Protein AF-A0A3B0RHP8-F1 (afdb_monomer)

InterPro domains:
  IPR029058 Alpha/Beta hydrolase fold [G3DSA:3.40.50.1820] (1-111)
  IPR029058 Alpha/Beta hydrolase fold [SSF53474] (5-110)

Organism: NCBI:txid652676

Sequence (112 aa):
GRKPVFRNWAPGVLDDYLEDGLADDDGGVGLTCAPAWEAATFQAHDNDFWGALRAAPAPVCVLAADHKSSTVWRHAHRRFKRIGVSVTLQAGVSHLIAMERPDLAAQFVAGE

Radius of gyration: 16.78 Å; Cα contacts (8 Å, |Δi|>4): 104; chains: 1; bounding box: 38×27×44 Å

Secondary structure (DSSP, 8-state):
---GGGSSPPTTHHHHHHHHHEEEETTEEEESS-HHHHHHHHTGGGG-HHHHHHT-SS--EEEEESSTT-SS-HHHHHHHHHTT-EEEEETT--S-HHHH-HHHHHHHHHT-

Foldseek 3Di:
DDDPVLVQFDPPLVVVCPVQQWDDDDVRIDGPDDPVNVVCVVCPPVPCPVVCQVVDPDAAEEEWEPDPQTPCDPVNVVVCVVVVYHYHYDYPDHNVCCRNPVVVVVCVVVVD

Mean predicted aligned error: 4.15 Å

Nearest PDB structures (foldseek):
  3zn8-assembly1_A  TM=4.582E-01  e=1.574E+00  Escherichia coli
  5kca-assembly1_A  TM=4.499E-01  e=3.538E+00  Homo sapiens
  7mqa-assembly1_SM  TM=3.666E-01  e=3.091E+00  Homo sapiens
  5kc9-assembly1_B  TM=4.236E-01  e=5.303E+00  Mus musculus

pLDDT: mean 92.97, std 5.06, range [58.06, 97.62]

Structure (mmCIF, N/CA/C/O backbone):
data_AF-A0A3B0RHP8-F1
#
_entry.id   AF-A0A3B0RHP8-F1
#
loop_
_atom_site.group_PDB
_atom_site.id
_atom_site.type_symbol
_atom_site.label_atom_id
_atom_site.label_alt_id
_atom_site.label_comp_id
_atom_site.label_asym_id
_atom_site.label_entity_id
_atom_site.label_seq_id
_atom_site.pdbx_PDB_ins_code
_atom_site.Cartn_x
_atom_site.Cartn_y
_atom_site.Cartn_z
_atom_site.occupancy
_atom_site.B_iso_or_equiv
_atom_site.auth_seq_id
_atom_site.auth_comp_id
_atom_site.auth_asym_id
_atom_site.auth_atom_id
_atom_site.pdbx_PDB_model_num
ATOM 1 N N . GLY A 1 1 ? 17.627 12.325 -14.805 1.00 58.06 1 GLY A N 1
ATOM 2 C CA . GLY A 1 1 ? 17.659 12.652 -13.363 1.00 58.06 1 GLY A CA 1
ATOM 3 C C . GLY A 1 1 ? 16.624 11.813 -12.639 1.00 58.06 1 GLY A C 1
ATOM 4 O O . GLY A 1 1 ? 15.566 11.581 -13.210 1.00 58.06 1 GLY A O 1
ATOM 5 N N . ARG A 1 2 ? 16.938 11.310 -11.439 1.00 70.69 2 ARG A N 1
ATOM 6 C CA . ARG A 1 2 ? 16.096 10.378 -10.660 1.00 70.69 2 ARG A CA 1
ATOM 7 C C . ARG A 1 2 ? 14.693 10.959 -10.412 1.00 70.69 2 ARG A C 1
ATOM 9 O O . ARG A 1 2 ? 14.577 12.097 -9.958 1.00 70.69 2 ARG A O 1
ATOM 16 N N . LYS A 1 3 ? 13.632 10.202 -10.733 1.00 84.69 3 LYS A N 1
ATOM 17 C CA . LYS A 1 3 ? 12.241 10.656 -10.542 1.00 84.69 3 LYS A CA 1
ATOM 18 C C . LYS A 1 3 ? 11.953 10.858 -9.043 1.00 84.69 3 LYS A C 1
ATOM 20 O O . LYS A 1 3 ? 12.310 9.979 -8.258 1.00 84.69 3 LYS A O 1
ATOM 25 N N . PRO A 1 4 ? 11.278 11.953 -8.631 1.00 88.38 4 PRO A N 1
ATOM 26 C CA . PRO A 1 4 ? 11.036 12.250 -7.215 1.00 88.38 4 PRO A CA 1
ATOM 27 C C . PRO A 1 4 ? 10.301 11.152 -6.438 1.00 88.38 4 PRO A C 1
ATOM 29 O O . PRO A 1 4 ? 10.534 11.009 -5.243 1.00 88.38 4 PRO A O 1
ATOM 32 N N . VAL A 1 5 ? 9.451 10.366 -7.109 1.00 88.12 5 VAL A N 1
ATOM 33 C CA . VAL A 1 5 ? 8.675 9.277 -6.491 1.00 88.12 5 VAL A CA 1
ATOM 34 C C . VAL A 1 5 ? 9.561 8.193 -5.861 1.00 88.12 5 VAL A C 1
ATOM 36 O O . VAL A 1 5 ? 9.239 7.701 -4.789 1.00 88.12 5 VAL A O 1
ATOM 39 N N . PHE A 1 6 ? 10.728 7.907 -6.448 1.00 92.62 6 PHE A N 1
ATOM 40 C CA . PHE A 1 6 ? 11.677 6.898 -5.954 1.00 92.62 6 PHE A CA 1
ATOM 41 C C . PHE A 1 6 ? 12.710 7.477 -4.976 1.00 92.62 6 PHE A C 1
ATOM 43 O O . PHE A 1 6 ? 13.730 6.856 -4.673 1.00 92.62 6 PHE A O 1
ATOM 50 N N . ARG A 1 7 ? 12.549 8.732 -4.538 1.00 91.81 7 ARG A N 1
ATOM 51 C CA . ARG A 1 7 ? 13.547 9.387 -3.681 1.00 91.81 7 ARG A CA 1
ATOM 52 C C . ARG A 1 7 ? 13.645 8.725 -2.305 1.00 91.81 7 ARG A C 1
ATOM 54 O O . ARG A 1 7 ? 14.751 8.618 -1.788 1.00 91.81 7 ARG A O 1
ATOM 61 N N . ASN A 1 8 ? 12.510 8.298 -1.759 1.00 94.00 8 ASN A N 1
ATOM 62 C CA . ASN A 1 8 ? 12.394 7.827 -0.378 1.00 94.00 8 ASN A CA 1
ATOM 63 C C . ASN A 1 8 ? 12.189 6.311 -0.261 1.00 94.00 8 ASN A C 1
ATOM 65 O O . ASN A 1 8 ? 12.005 5.824 0.847 1.00 94.00 8 ASN A O 1
ATOM 69 N N . TRP A 1 9 ? 12.184 5.579 -1.379 1.00 96.44 9 TRP A N 1
ATOM 70 C CA . TRP A 1 9 ? 12.053 4.123 -1.348 1.00 96.44 9 TRP A CA 1
ATOM 71 C C . TRP A 1 9 ? 13.235 3.509 -0.600 1.00 96.44 9 TRP A C 1
ATOM 73 O O . TRP A 1 9 ? 14.367 3.995 -0.728 1.00 96.44 9 TRP A O 1
ATOM 83 N N . ALA A 1 10 ? 12.960 2.476 0.192 1.00 97.62 10 ALA A N 1
ATOM 84 C CA . ALA A 1 10 ? 13.988 1.776 0.941 1.00 97.62 10 ALA A CA 1
ATOM 85 C C . ALA A 1 10 ? 15.005 1.123 -0.020 1.00 97.62 10 ALA A C 1
ATOM 87 O O . ALA A 1 10 ? 14.668 0.829 -1.173 1.00 97.62 10 ALA A O 1
ATOM 88 N N . PRO A 1 11 ? 16.261 0.917 0.418 1.00 96.69 11 PRO A N 1
ATOM 89 C CA . PRO A 1 11 ? 17.252 0.198 -0.379 1.00 96.69 11 PRO A CA 1
ATOM 90 C C . PRO A 1 11 ? 16.713 -1.166 -0.841 1.00 96.69 11 PRO A C 1
ATOM 92 O O . PRO A 1 11 ? 16.069 -1.851 -0.054 1.00 96.69 11 PRO A O 1
ATOM 95 N N . GLY A 1 12 ? 16.965 -1.542 -2.098 1.00 96.00 12 GLY A N 1
ATOM 96 C CA . GLY A 1 12 ? 16.501 -2.805 -2.693 1.00 96.00 12 GLY A CA 1
ATOM 97 C C . GLY A 1 12 ? 15.083 -2.766 -3.273 1.00 96.00 12 GL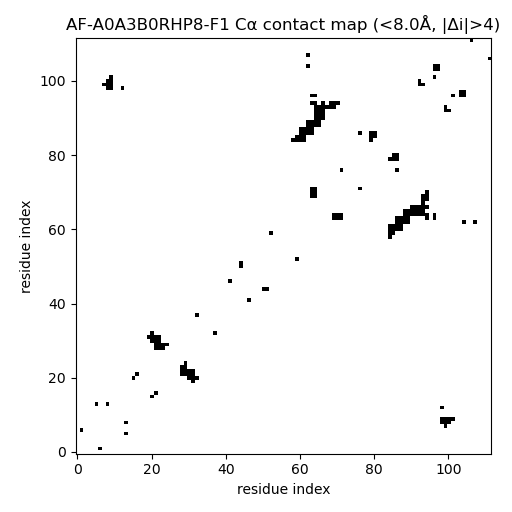Y A C 1
ATOM 98 O O . GLY A 1 12 ? 14.855 -3.344 -4.321 1.00 96.00 12 GLY A O 1
ATOM 99 N N . VAL A 1 13 ? 14.159 -1.975 -2.714 1.00 97.19 13 VAL A N 1
ATOM 100 C CA . VAL A 1 13 ? 12.738 -1.994 -3.133 1.00 97.19 13 VAL A CA 1
ATOM 101 C C . VAL A 1 13 ? 12.524 -1.661 -4.612 1.00 97.19 13 VAL A C 1
ATOM 103 O O . VAL A 1 13 ? 11.609 -2.182 -5.240 1.00 97.19 13 VAL A O 1
ATOM 106 N N . LEU A 1 14 ? 13.330 -0.760 -5.186 1.00 95.75 14 LEU A N 1
ATOM 107 C CA . LEU A 1 14 ? 13.225 -0.473 -6.620 1.00 95.75 14 LEU A CA 1
ATOM 108 C C . LEU A 1 14 ? 13.711 -1.652 -7.469 1.00 95.75 14 LEU A C 1
ATOM 110 O O . LEU A 1 14 ? 13.143 -1.878 -8.530 1.00 95.75 14 LEU A O 1
ATOM 114 N N . ASP A 1 15 ? 14.739 -2.365 -7.014 1.00 96.31 15 ASP A N 1
ATOM 115 C CA . ASP A 1 15 ? 15.254 -3.539 -7.712 1.00 96.31 15 ASP A CA 1
ATOM 116 C C . ASP A 1 15 ? 14.207 -4.660 -7.652 1.00 96.31 15 ASP A C 1
ATOM 118 O O . ASP A 1 15 ? 13.803 -5.139 -8.706 1.00 96.31 15 ASP A O 1
ATOM 122 N N . ASP A 1 16 ? 13.641 -4.933 -6.469 1.00 96.06 16 ASP A N 1
ATOM 123 C CA . ASP A 1 16 ? 12.539 -5.891 -6.278 1.00 96.06 16 ASP A CA 1
ATOM 124 C C . ASP A 1 16 ? 11.323 -5.533 -7.156 1.00 96.06 16 ASP A C 1
ATOM 126 O O . ASP A 1 16 ? 10.761 -6.369 -7.856 1.00 96.0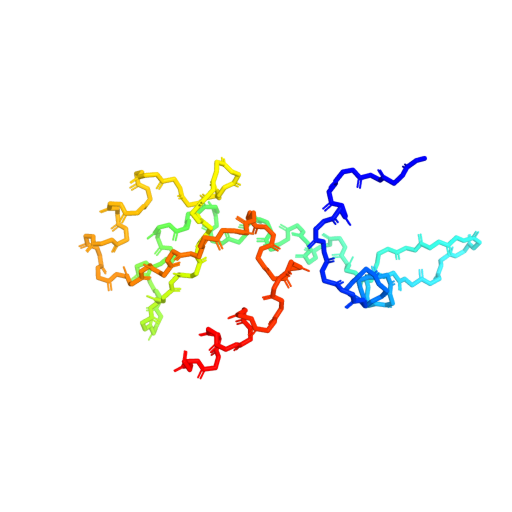6 16 ASP A O 1
ATOM 130 N N . TYR A 1 17 ? 10.933 -4.251 -7.191 1.00 94.06 17 TYR A N 1
ATOM 131 C CA . TYR A 1 17 ? 9.817 -3.786 -8.022 1.00 94.06 17 TYR A CA 1
ATOM 132 C C . TYR A 1 17 ? 10.056 -4.028 -9.518 1.00 94.06 17 TYR A C 1
ATOM 134 O O . TYR A 1 17 ? 9.108 -4.291 -10.257 1.00 94.06 17 TYR A O 1
ATOM 142 N N . LEU A 1 18 ? 11.297 -3.883 -9.988 1.00 94.81 18 LEU A N 1
ATOM 143 C CA . LEU A 1 18 ? 11.646 -4.126 -11.386 1.00 94.81 18 LEU A CA 1
ATOM 144 C C . LEU A 1 18 ? 11.746 -5.624 -11.685 1.00 94.81 18 LEU A C 1
ATOM 146 O O . LEU A 1 18 ? 11.280 -6.033 -12.742 1.00 94.81 18 LEU A O 1
ATOM 150 N N . GLU A 1 19 ? 12.317 -6.411 -10.772 1.00 96.00 19 GLU A N 1
ATOM 151 C CA . GLU A 1 19 ? 12.456 -7.866 -10.896 1.00 96.00 19 GLU A CA 1
ATOM 152 C C . GLU A 1 19 ? 11.092 -8.565 -10.924 1.00 96.00 19 GLU A C 1
ATOM 154 O O . GLU A 1 19 ? 10.840 -9.384 -11.804 1.00 96.00 19 GLU A O 1
ATOM 159 N N . ASP A 1 20 ? 10.182 -8.190 -10.024 1.00 94.50 20 ASP A N 1
ATOM 160 C CA . ASP A 1 20 ? 8.870 -8.834 -9.909 1.00 94.50 20 ASP A CA 1
ATOM 161 C C . ASP A 1 20 ? 7.794 -8.177 -10.788 1.00 94.50 20 ASP A C 1
ATOM 163 O O . ASP A 1 20 ? 6.792 -8.803 -11.154 1.00 94.50 20 ASP A O 1
ATOM 167 N N . GLY A 1 21 ? 7.956 -6.892 -11.113 1.00 94.38 21 GLY A N 1
ATOM 168 C CA . GLY A 1 21 ? 6.966 -6.103 -11.849 1.00 94.38 21 GLY A CA 1
ATOM 169 C C . GLY A 1 21 ? 7.120 -6.144 -13.368 1.00 94.38 21 GLY A C 1
ATOM 170 O O . GLY A 1 21 ? 6.187 -5.744 -14.075 1.00 94.38 21 GLY A O 1
ATOM 171 N N . LEU A 1 22 ? 8.267 -6.602 -13.879 1.00 96.25 22 LEU A N 1
ATOM 172 C CA . LEU A 1 22 ? 8.582 -6.622 -15.306 1.00 96.25 22 LEU A CA 1
ATOM 173 C C . LEU A 1 22 ? 9.038 -8.005 -15.777 1.00 96.25 22 LEU A C 1
ATOM 175 O O . LEU A 1 22 ? 9.667 -8.757 -15.046 1.00 96.25 22 LEU A O 1
ATOM 179 N N . ALA A 1 23 ? 8.729 -8.323 -17.027 1.00 95.69 23 ALA A N 1
ATOM 180 C CA . ALA A 1 23 ? 9.259 -9.481 -17.735 1.00 95.69 23 ALA A CA 1
ATOM 181 C C . ALA A 1 23 ? 9.744 -9.054 -19.121 1.00 95.69 23 ALA A C 1
ATOM 183 O O . ALA A 1 23 ? 9.269 -8.054 -19.661 1.00 95.69 23 ALA A O 1
ATOM 184 N N . ASP A 1 24 ? 10.670 -9.811 -19.703 1.00 95.88 24 ASP A N 1
ATOM 185 C CA . ASP A 1 24 ? 11.105 -9.578 -21.080 1.00 95.88 24 ASP A CA 1
ATOM 186 C C . ASP A 1 24 ? 9.931 -9.770 -22.057 1.00 95.88 24 ASP A C 1
ATOM 188 O O . ASP A 1 24 ? 9.171 -10.735 -21.951 1.00 95.88 24 ASP A O 1
ATOM 192 N N . ASP A 1 25 ? 9.795 -8.856 -23.020 1.00 93.62 25 ASP A N 1
ATOM 193 C CA . ASP A 1 25 ? 8.749 -8.886 -24.051 1.00 93.6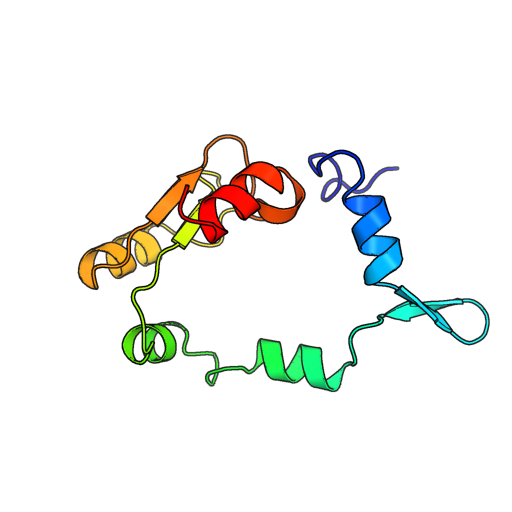2 25 ASP A CA 1
ATOM 194 C C . ASP A 1 25 ? 9.301 -8.359 -25.380 1.00 93.62 25 ASP A C 1
ATOM 196 O O . ASP A 1 25 ? 9.777 -7.229 -25.420 1.00 93.62 25 ASP A O 1
ATOM 200 N N . ASP A 1 26 ? 9.285 -9.183 -26.435 1.00 88.38 26 ASP A N 1
ATOM 201 C CA . ASP A 1 26 ? 9.740 -8.915 -27.816 1.00 88.38 26 ASP A CA 1
ATOM 202 C C . ASP A 1 26 ? 10.624 -7.657 -28.013 1.00 88.38 26 ASP A C 1
ATOM 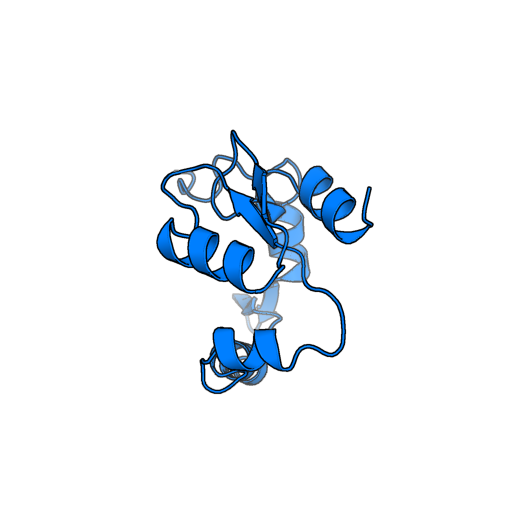204 O O . ASP A 1 26 ? 10.248 -6.656 -28.628 1.00 88.38 26 ASP A O 1
ATOM 208 N N . GLY A 1 27 ? 11.862 -7.717 -27.508 1.00 89.50 27 GLY A N 1
ATOM 209 C CA . GLY A 1 27 ? 12.865 -6.652 -27.673 1.00 89.50 27 GLY A CA 1
ATOM 210 C C . GLY A 1 27 ? 12.779 -5.497 -26.665 1.00 89.50 27 GLY A C 1
ATOM 211 O O . GLY A 1 27 ? 13.457 -4.482 -26.839 1.00 89.50 27 GLY A O 1
ATOM 212 N N . GLY A 1 28 ? 11.986 -5.649 -25.609 1.00 93.25 28 GLY A N 1
ATOM 213 C CA . GLY A 1 28 ? 11.802 -4.714 -24.507 1.00 93.25 28 GLY A CA 1
ATOM 214 C C . GLY A 1 28 ? 11.345 -5.422 -23.229 1.00 93.25 28 GLY A C 1
ATOM 215 O O . GLY A 1 28 ? 11.739 -6.553 -22.957 1.00 93.25 28 GLY A O 1
ATOM 216 N N . VAL A 1 29 ? 10.536 -4.725 -22.431 1.00 95.12 29 VAL A N 1
ATOM 217 C CA . VAL A 1 29 ? 9.971 -5.241 -21.178 1.00 95.12 29 VAL A CA 1
ATOM 218 C C . VAL A 1 29 ? 8.470 -4.971 -21.125 1.00 95.12 29 VAL A C 1
ATOM 220 O O . VAL A 1 29 ? 8.014 -3.895 -21.521 1.00 95.12 29 VAL A O 1
ATOM 223 N N . GLY A 1 30 ? 7.715 -5.932 -20.606 1.00 94.50 30 GLY A N 1
ATOM 224 C CA . GLY A 1 30 ? 6.288 -5.844 -20.314 1.00 94.50 30 GLY A CA 1
ATOM 225 C C . GLY A 1 30 ? 6.017 -5.904 -18.811 1.00 94.50 30 GLY A C 1
ATOM 226 O O . GLY A 1 30 ? 6.878 -6.302 -18.031 1.00 94.50 30 GLY A O 1
ATOM 227 N N . LEU A 1 31 ? 4.815 -5.503 -18.392 1.00 94.56 31 LEU A N 1
ATOM 228 C CA . LEU A 1 31 ? 4.366 -5.700 -17.010 1.00 94.56 31 LEU A CA 1
ATOM 229 C C . LEU A 1 31 ? 4.029 -7.177 -16.781 1.00 94.56 31 LEU A C 1
ATOM 231 O O . LEU A 1 31 ? 3.349 -7.791 -17.603 1.00 94.56 31 LEU A O 1
ATOM 235 N N . THR A 1 32 ? 4.433 -7.728 -15.639 1.00 94.94 32 THR A N 1
ATOM 236 C CA . THR A 1 32 ? 4.057 -9.097 -15.233 1.00 94.94 32 THR A CA 1
ATOM 237 C C . THR A 1 32 ? 2.577 -9.207 -14.865 1.00 94.94 32 THR A C 1
ATOM 239 O O . THR A 1 32 ? 1.968 -10.271 -14.986 1.00 94.94 32 THR A O 1
ATOM 242 N N . CYS A 1 33 ? 1.965 -8.100 -14.440 1.00 93.19 33 CYS A N 1
ATOM 243 C CA . CYS A 1 33 ? 0.540 -8.033 -14.148 1.00 93.19 33 CYS A CA 1
ATOM 244 C C . CYS A 1 33 ? -0.281 -8.066 -15.445 1.00 93.19 33 CYS A C 1
ATOM 246 O O . CYS A 1 33 ? -0.171 -7.171 -16.285 1.00 93.19 33 CYS A O 1
ATOM 248 N N . ALA A 1 34 ? -1.155 -9.067 -15.600 1.00 93.81 34 ALA A N 1
ATOM 249 C CA . ALA A 1 34 ? -2.045 -9.101 -16.754 1.00 93.81 34 ALA A CA 1
ATOM 250 C C . ALA A 1 34 ? -3.024 -7.907 -16.702 1.00 93.81 34 ALA A C 1
ATOM 252 O O . ALA A 1 34 ? -3.677 -7.710 -15.672 1.00 93.81 34 ALA A O 1
ATOM 253 N N . PRO A 1 35 ? -3.242 -7.171 -17.809 1.00 92.38 35 PRO A N 1
ATOM 254 C CA . PRO A 1 35 ? -4.103 -5.983 -17.809 1.00 92.38 35 PRO A CA 1
ATOM 255 C C . PRO A 1 35 ? -5.528 -6.229 -17.288 1.00 92.38 35 PRO A C 1
ATOM 257 O O . PRO A 1 35 ? -6.123 -5.371 -16.639 1.00 92.38 35 PRO A O 1
ATOM 260 N N . ALA A 1 36 ? -6.080 -7.423 -17.532 1.00 95.12 36 ALA A N 1
ATOM 261 C CA . ALA A 1 36 ? -7.399 -7.803 -17.026 1.00 95.12 36 ALA A CA 1
ATOM 262 C C . ALA A 1 36 ? -7.448 -7.882 -15.488 1.00 95.12 36 ALA A C 1
ATOM 264 O O . ALA A 1 36 ? -8.460 -7.515 -14.892 1.00 95.12 36 ALA A O 1
ATOM 265 N N . TRP A 1 37 ? -6.361 -8.319 -14.844 1.00 93.75 37 TRP A N 1
ATOM 266 C CA . TRP A 1 37 ? -6.260 -8.382 -13.385 1.00 93.75 37 TRP A CA 1
ATOM 267 C C . TRP A 1 37 ? -6.133 -6.994 -12.760 1.00 93.75 37 TRP A C 1
ATOM 269 O O . TRP A 1 37 ? -6.803 -6.712 -11.764 1.00 93.75 37 TRP A O 1
ATOM 279 N N . GLU A 1 38 ? -5.337 -6.108 -13.360 1.00 91.81 38 GLU A N 1
ATOM 280 C CA . GLU A 1 38 ? -5.225 -4.717 -12.908 1.00 91.81 38 GLU A CA 1
ATOM 281 C C . GLU A 1 38 ? -6.580 -4.000 -13.002 1.00 91.81 38 GLU A C 1
ATOM 283 O O . GLU A 1 38 ? -7.047 -3.408 -12.025 1.00 91.81 38 GLU A O 1
ATOM 288 N N . ALA A 1 39 ? -7.268 -4.133 -14.141 1.00 92.69 39 ALA A N 1
ATOM 289 C CA . ALA A 1 39 ? -8.592 -3.554 -14.343 1.00 92.69 39 ALA A CA 1
ATOM 290 C C . ALA A 1 39 ? -9.626 -4.111 -13.350 1.00 92.69 39 ALA A C 1
ATOM 292 O O . ALA A 1 39 ? -10.389 -3.341 -12.766 1.00 92.69 39 ALA A O 1
ATOM 293 N N . ALA A 1 40 ? -9.637 -5.428 -13.119 1.00 92.19 40 ALA A N 1
ATOM 294 C CA . ALA A 1 40 ? -10.537 -6.052 -12.151 1.00 92.19 40 ALA A CA 1
ATOM 295 C C . ALA A 1 40 ? -10.266 -5.575 -10.718 1.00 92.19 40 ALA A C 1
ATOM 297 O O . ALA A 1 40 ? -11.210 -5.304 -9.980 1.00 92.19 40 ALA A O 1
ATOM 298 N N . THR A 1 41 ? -8.995 -5.416 -10.339 1.00 89.06 41 THR A N 1
ATOM 299 C CA . THR A 1 41 ? -8.607 -4.881 -9.025 1.00 89.06 41 THR A CA 1
ATOM 300 C C . THR A 1 41 ? -9.084 -3.443 -8.858 1.00 89.06 41 THR A C 1
ATOM 302 O O . THR A 1 41 ? -9.633 -3.095 -7.815 1.00 89.06 41 THR A O 1
ATOM 305 N N . PHE A 1 42 ? -8.940 -2.614 -9.896 1.00 87.06 42 PHE A N 1
ATOM 306 C CA . PHE A 1 42 ? -9.392 -1.227 -9.850 1.00 87.06 42 PHE A CA 1
ATOM 307 C C . PHE A 1 42 ? -10.921 -1.109 -9.779 1.00 87.06 42 PHE A C 1
ATOM 309 O O . PHE A 1 42 ? -11.425 -0.247 -9.074 1.00 87.06 42 PHE A O 1
ATOM 316 N N . GLN A 1 43 ? -11.660 -1.987 -10.467 1.00 90.06 43 GLN A N 1
ATOM 317 C CA . GLN A 1 43 ? -13.131 -2.021 -10.441 1.00 90.06 43 GLN A CA 1
ATOM 318 C C . GLN A 1 43 ? -13.717 -2.814 -9.263 1.00 90.06 43 GLN A C 1
ATOM 320 O O . GLN A 1 43 ? -14.941 -2.918 -9.131 1.00 90.06 43 GLN A O 1
ATOM 325 N N . ALA A 1 44 ? -12.872 -3.410 -8.420 1.00 88.56 44 ALA A N 1
ATOM 326 C CA . ALA A 1 44 ? -13.322 -4.266 -7.336 1.00 88.56 44 ALA A CA 1
ATOM 327 C C . ALA A 1 44 ? -14.305 -3.529 -6.413 1.00 88.56 44 ALA A C 1
ATOM 329 O O . ALA A 1 44 ? -14.192 -2.329 -6.154 1.00 88.56 44 ALA A O 1
ATOM 330 N N . HIS A 1 45 ? -15.285 -4.280 -5.907 1.00 87.31 45 HIS A N 1
ATOM 331 C CA . HIS A 1 45 ? -16.345 -3.769 -5.034 1.00 87.31 45 HIS A CA 1
ATOM 332 C C . HIS A 1 45 ? -17.175 -2.614 -5.622 1.00 87.31 45 HIS A C 1
ATOM 334 O O . HIS A 1 45 ? -17.725 -1.828 -4.855 1.00 87.31 45 HIS A O 1
ATOM 340 N N . ASP A 1 46 ? -17.271 -2.499 -6.953 1.00 88.00 46 ASP A N 1
ATOM 341 C CA . ASP A 1 46 ? -17.988 -1.407 -7.636 1.00 88.00 46 ASP A CA 1
ATOM 342 C C . ASP A 1 46 ? -17.498 -0.018 -7.186 1.00 88.00 46 ASP A C 1
ATOM 344 O O . ASP A 1 46 ? -18.245 0.955 -7.102 1.00 88.00 46 ASP A O 1
ATOM 348 N N . ASN A 1 47 ? -16.215 0.060 -6.815 1.00 88.00 47 ASN A N 1
ATOM 349 C CA . ASN A 1 47 ? -15.596 1.236 -6.210 1.00 88.00 47 ASN A CA 1
ATOM 350 C C . ASN A 1 47 ? -16.246 1.684 -4.871 1.00 88.00 47 ASN A C 1
ATOM 352 O O . ASN A 1 47 ? -15.930 2.762 -4.359 1.00 88.00 47 ASN A O 1
ATOM 356 N N . ASP A 1 48 ?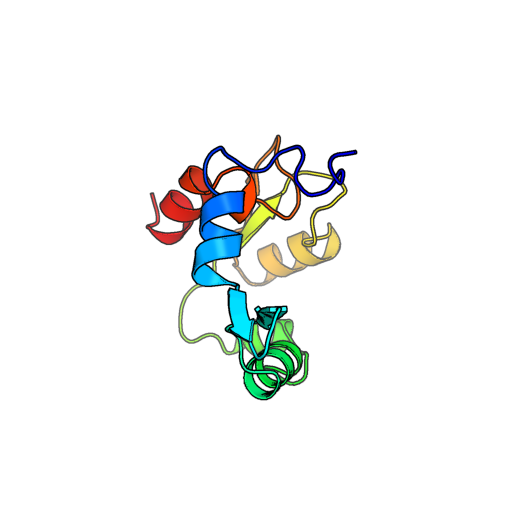 -17.105 0.864 -4.244 1.00 92.56 48 ASP A N 1
ATOM 357 C CA . ASP A 1 48 ? -17.689 1.105 -2.917 1.00 92.56 48 ASP A CA 1
ATOM 358 C C . ASP A 1 48 ? -16.839 0.489 -1.799 1.00 92.56 48 ASP A C 1
ATOM 360 O O . ASP A 1 48 ? -17.182 -0.509 -1.153 1.00 92.56 48 ASP A O 1
ATOM 364 N N . PHE A 1 49 ? -15.730 1.165 -1.504 1.00 90.38 49 PHE A N 1
ATOM 365 C CA . PHE A 1 49 ? -14.856 0.821 -0.384 1.00 90.38 49 PHE A CA 1
ATOM 366 C C . PHE A 1 49 ? -15.607 0.707 0.958 1.00 90.38 49 PHE A C 1
ATOM 368 O O . PHE A 1 49 ? -15.311 -0.162 1.777 1.00 90.38 49 PHE A O 1
ATOM 375 N N . TRP A 1 50 ? -16.589 1.576 1.221 1.00 92.56 50 TRP A N 1
ATOM 376 C CA . TRP A 1 50 ? -17.268 1.604 2.520 1.00 92.56 50 TRP A CA 1
ATOM 377 C C . TRP A 1 50 ? -18.346 0.528 2.662 1.00 92.56 50 TRP A C 1
ATOM 379 O O . TRP A 1 50 ? -18.657 0.119 3.785 1.00 92.56 50 TRP A O 1
ATOM 389 N N . GLY A 1 51 ? -18.968 0.111 1.562 1.00 92.88 51 GLY A N 1
ATOM 390 C CA . GLY A 1 51 ? -19.793 -1.091 1.494 1.00 92.88 51 GLY A CA 1
ATOM 391 C C . GLY A 1 51 ? -18.958 -2.335 1.754 1.00 92.88 51 GLY A C 1
ATOM 392 O O . GLY A 1 51 ? -19.277 -3.081 2.680 1.00 92.88 51 GLY A O 1
ATOM 393 N N . ALA A 1 52 ? -17.843 -2.485 1.033 1.00 92.38 52 ALA A N 1
ATOM 394 C CA . ALA A 1 52 ? -16.911 -3.600 1.200 1.00 92.38 52 ALA A CA 1
ATOM 395 C C . ALA A 1 52 ? -16.410 -3.724 2.645 1.00 92.38 52 ALA A C 1
ATOM 397 O O . ALA A 1 52 ? -16.484 -4.793 3.243 1.00 92.38 52 ALA A O 1
ATOM 398 N N . LEU A 1 53 ? -16.001 -2.607 3.248 1.00 92.88 53 LEU A N 1
ATOM 399 C CA . LEU A 1 53 ? -15.521 -2.568 4.627 1.00 92.88 53 LEU A CA 1
ATOM 400 C C . LEU A 1 53 ? -16.574 -3.016 5.651 1.00 92.88 53 LEU A C 1
ATOM 402 O O . LEU A 1 53 ? -16.237 -3.670 6.630 1.00 92.88 53 LEU A O 1
ATOM 406 N N . ARG A 1 54 ? -17.851 -2.674 5.439 1.00 91.00 54 ARG A N 1
ATOM 407 C CA . ARG A 1 54 ? -18.948 -3.123 6.317 1.00 91.00 54 ARG A CA 1
ATOM 408 C C . ARG A 1 54 ? -19.266 -4.607 6.153 1.00 91.00 54 ARG A C 1
ATOM 410 O O . ARG A 1 54 ? -19.773 -5.207 7.091 1.00 91.00 54 ARG A O 1
ATOM 417 N N . ALA A 1 55 ? -19.010 -5.161 4.972 1.00 92.31 55 ALA A N 1
ATOM 418 C CA . ALA A 1 55 ? -19.222 -6.569 4.657 1.00 92.31 55 ALA A CA 1
ATOM 419 C C . ALA A 1 55 ? -17.998 -7.449 4.968 1.00 92.31 55 ALA A C 1
ATOM 421 O O . ALA A 1 55 ? -18.057 -8.660 4.760 1.00 92.31 55 ALA A O 1
ATOM 422 N N . ALA A 1 56 ? -16.892 -6.859 5.438 1.00 92.88 56 ALA A N 1
ATOM 423 C CA . ALA A 1 56 ? -15.664 -7.586 5.716 1.00 92.88 56 ALA A CA 1
ATOM 424 C C . ALA A 1 56 ? -15.914 -8.699 6.758 1.00 92.88 56 ALA A C 1
ATOM 426 O O . ALA A 1 56 ? -16.490 -8.430 7.814 1.00 92.88 56 ALA A O 1
ATOM 427 N N . PRO A 1 57 ? -15.471 -9.943 6.498 1.00 94.81 57 PRO A N 1
ATOM 428 C CA . PRO A 1 57 ? -15.737 -11.082 7.381 1.00 94.81 57 PRO A CA 1
ATOM 429 C C . PRO A 1 57 ? -14.859 -11.093 8.643 1.00 94.81 57 PRO A C 1
ATOM 431 O O . PRO A 1 57 ? -15.028 -11.953 9.504 1.00 94.81 57 PRO A O 1
ATOM 434 N N . ALA A 1 58 ? -13.907 -10.166 8.745 1.00 92.38 58 ALA A N 1
ATOM 435 C CA . ALA A 1 58 ? -12.933 -10.072 9.820 1.00 92.38 58 ALA A CA 1
ATOM 436 C C . ALA A 1 58 ? -12.702 -8.603 10.214 1.00 92.38 58 ALA A C 1
ATOM 438 O O . ALA A 1 58 ? -12.976 -7.703 9.411 1.00 92.38 58 ALA A O 1
ATOM 439 N N . PRO A 1 59 ? -12.191 -8.343 11.433 1.00 91.38 59 PRO A N 1
ATOM 440 C CA . PRO A 1 59 ? -11.787 -7.004 11.837 1.00 91.38 59 PRO A CA 1
ATOM 441 C C . PRO A 1 59 ? -10.800 -6.392 10.843 1.00 91.38 59 PRO A C 1
ATOM 443 O O . PRO A 1 59 ? -9.862 -7.050 10.400 1.00 91.38 59 PRO A O 1
ATOM 446 N N . VAL A 1 60 ? -11.005 -5.116 10.527 1.00 94.19 60 VAL A N 1
ATOM 447 C CA . VAL A 1 60 ? -10.117 -4.357 9.645 1.00 94.19 60 VAL A CA 1
ATOM 448 C C . VAL A 1 60 ? -9.334 -3.341 10.465 1.00 94.19 60 VAL A C 1
ATOM 450 O O . VAL A 1 60 ? -9.904 -2.601 11.269 1.00 94.19 60 VAL A O 1
ATOM 453 N N . CYS A 1 61 ? -8.029 -3.291 10.222 1.00 95.12 61 CYS A N 1
ATOM 454 C CA . CYS A 1 61 ? -7.116 -2.255 10.683 1.00 95.12 61 CYS A CA 1
ATOM 455 C C . CYS A 1 61 ? -6.531 -1.516 9.471 1.00 95.12 61 CYS A C 1
ATOM 457 O O . CYS A 1 61 ? -6.465 -2.053 8.365 1.00 95.12 61 CYS A O 1
ATOM 459 N N . VAL A 1 62 ? -6.129 -0.261 9.662 1.00 95.81 62 VAL A N 1
ATOM 460 C CA . VAL A 1 62 ? -5.568 0.581 8.597 1.00 95.81 62 VAL A CA 1
ATOM 461 C C . VAL A 1 62 ? -4.235 1.159 9.046 1.00 95.81 62 VAL A C 1
ATOM 463 O O . VAL A 1 62 ? -4.177 1.855 10.057 1.00 95.81 62 VAL A O 1
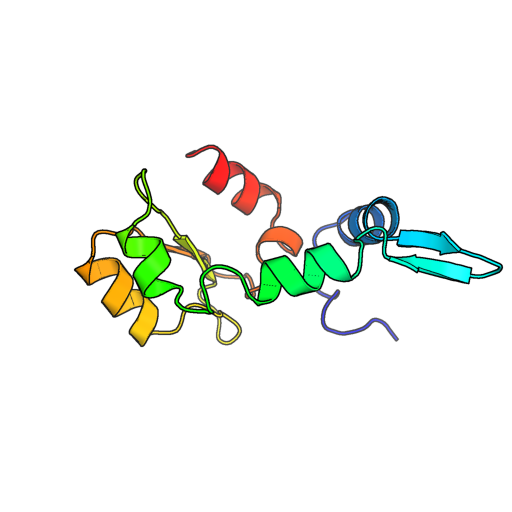ATOM 466 N N . LEU A 1 63 ? -3.184 0.940 8.261 1.00 96.50 63 LEU A N 1
ATOM 467 C CA . LEU A 1 63 ? -1.938 1.696 8.351 1.00 96.50 63 LEU A CA 1
ATOM 468 C C . LEU A 1 63 ? -2.013 2.868 7.373 1.00 96.50 63 LEU A C 1
ATOM 470 O O . LEU A 1 63 ? -2.308 2.689 6.193 1.00 96.50 63 LEU A O 1
ATOM 474 N N . ALA A 1 64 ? -1.772 4.078 7.863 1.00 96.62 64 ALA A N 1
ATOM 475 C CA . ALA A 1 64 ? -1.883 5.293 7.073 1.00 96.62 64 ALA A CA 1
ATOM 476 C C . ALA A 1 64 ? -0.745 6.261 7.380 1.00 96.62 64 ALA A C 1
ATOM 478 O O . ALA A 1 64 ? -0.226 6.310 8.490 1.00 96.62 64 ALA A O 1
ATOM 479 N N . ALA A 1 65 ? -0.378 7.070 6.392 1.00 96.44 65 ALA A N 1
ATOM 480 C CA . ALA A 1 65 ? 0.665 8.065 6.560 1.00 96.44 65 ALA A CA 1
ATOM 481 C C . ALA A 1 65 ? 0.111 9.289 7.294 1.00 96.44 65 ALA A C 1
ATOM 483 O O . ALA A 1 65 ? -0.951 9.803 6.927 1.00 96.44 65 ALA A O 1
ATOM 484 N N . ASP A 1 66 ? 0.860 9.810 8.260 1.00 95.06 66 ASP A N 1
ATOM 485 C CA . ASP A 1 66 ? 0.662 11.155 8.802 1.00 95.06 66 ASP A CA 1
ATOM 486 C C . ASP A 1 66 ? 1.437 12.173 7.954 1.00 95.06 66 ASP A C 1
ATOM 488 O O . ASP A 1 66 ? 2.455 12.745 8.345 1.00 95.06 66 ASP A O 1
ATOM 492 N N . HIS A 1 67 ? 0.998 12.320 6.706 1.00 92.94 67 HIS A N 1
ATOM 493 C CA . HIS A 1 67 ? 1.627 13.189 5.721 1.00 92.94 67 HIS A CA 1
ATOM 494 C C . HIS A 1 67 ? 0.587 13.697 4.721 1.00 92.94 67 HIS A C 1
ATOM 496 O O . HIS A 1 67 ? -0.409 13.034 4.437 1.00 92.94 67 HIS A O 1
ATOM 502 N N . LYS A 1 68 ? 0.836 14.863 4.114 1.00 92.06 68 LYS A N 1
ATOM 503 C CA . LYS A 1 68 ? -0.083 15.487 3.141 1.00 92.06 68 LYS A CA 1
ATOM 504 C C . LYS A 1 68 ? -0.384 14.627 1.910 1.00 92.06 68 LYS A C 1
ATOM 506 O O . LYS A 1 68 ? -1.354 14.894 1.216 1.00 92.06 68 LYS A O 1
ATOM 511 N N . SER A 1 69 ? 0.473 13.653 1.608 1.00 92.81 69 SER A N 1
ATOM 512 C CA . SER A 1 69 ? 0.268 12.732 0.489 1.00 92.81 69 SER A CA 1
ATOM 513 C C . SER A 1 69 ? -0.572 11.512 0.854 1.00 92.81 69 SER A C 1
ATOM 515 O O . SER A 1 69 ? -0.819 10.709 -0.038 1.00 92.81 69 SER A O 1
ATOM 517 N N . SER A 1 70 ? -0.979 11.358 2.119 1.00 94.88 70 SER A N 1
ATOM 518 C CA . SER A 1 70 ? -1.822 10.255 2.578 1.00 94.88 70 SER A CA 1
ATOM 519 C C . SER A 1 70 ? -3.126 10.186 1.789 1.00 94.88 70 SER A C 1
ATOM 521 O O . SER A 1 70 ? -3.777 11.202 1.543 1.00 94.88 70 SER A O 1
ATOM 523 N N . THR A 1 71 ? -3.528 8.972 1.428 1.00 93.12 71 THR A N 1
ATOM 524 C CA . THR A 1 71 ? -4.827 8.689 0.804 1.00 93.12 71 THR A CA 1
ATOM 525 C C . THR A 1 71 ? -5.941 8.542 1.844 1.00 93.12 71 THR A C 1
ATOM 527 O O . THR A 1 71 ? -7.122 8.534 1.495 1.00 93.12 71 THR A O 1
ATOM 530 N N . VAL A 1 72 ? -5.594 8.494 3.136 1.00 93.81 72 VAL A N 1
ATOM 531 C CA . VAL A 1 72 ? -6.544 8.444 4.250 1.00 93.81 72 VAL A CA 1
ATOM 532 C C . VAL A 1 72 ? -6.768 9.851 4.794 1.00 93.81 72 VAL A C 1
ATOM 534 O O . VAL A 1 72 ? -6.130 10.331 5.726 1.00 93.81 72 VAL A O 1
ATOM 537 N N . TRP A 1 73 ? -7.716 10.550 4.183 1.00 90.69 73 TRP A N 1
ATOM 538 C CA . TRP A 1 73 ? -8.045 11.929 4.532 1.00 90.69 73 TRP A CA 1
ATOM 539 C C . TRP A 1 73 ? -8.732 12.039 5.902 1.00 90.69 73 TRP A C 1
ATOM 541 O O . TRP A 1 73 ? -9.340 11.095 6.412 1.00 90.69 73 TRP A O 1
ATOM 551 N N . ARG A 1 74 ? -8.769 13.254 6.471 1.00 86.81 74 ARG A N 1
ATOM 552 C CA . ARG A 1 74 ? -9.419 13.535 7.772 1.00 86.81 74 ARG A CA 1
ATOM 553 C C . ARG A 1 74 ? -10.858 13.012 7.881 1.00 86.81 74 ARG A C 1
ATOM 555 O O . ARG A 1 74 ? -11.291 12.616 8.961 1.00 86.81 74 ARG A O 1
ATOM 562 N N . HIS A 1 75 ? -11.627 13.045 6.792 1.00 90.38 75 HIS A N 1
ATOM 563 C CA . HIS A 1 75 ? -13.000 12.535 6.789 1.00 90.38 75 HIS A CA 1
ATOM 564 C C . HIS A 1 75 ? -13.056 10.999 6.835 1.00 90.38 75 HIS A C 1
ATOM 566 O O . HIS A 1 75 ? -13.933 10.457 7.510 1.00 90.38 75 HIS A O 1
ATOM 572 N N . ALA A 1 76 ? -12.103 10.315 6.193 1.00 92.50 76 ALA A N 1
ATOM 573 C CA . ALA A 1 76 ? -11.957 8.866 6.246 1.00 92.50 76 ALA A CA 1
ATOM 574 C C . ALA A 1 76 ? -11.573 8.414 7.662 1.00 92.50 76 ALA A C 1
ATOM 576 O O . ALA A 1 76 ? -12.268 7.571 8.218 1.00 92.50 76 ALA A O 1
ATOM 577 N N . HIS A 1 77 ? -10.608 9.076 8.318 1.00 89.06 77 HIS A N 1
ATOM 578 C CA . HIS A 1 77 ? -10.274 8.831 9.734 1.00 89.06 77 HIS A CA 1
ATOM 579 C C . HIS A 1 77 ? -11.495 8.882 10.655 1.00 89.06 77 HIS A C 1
ATOM 581 O O . HIS A 1 77 ? -11.742 7.970 11.445 1.00 89.06 77 HIS A O 1
ATOM 587 N N . ARG A 1 78 ? -12.303 9.945 10.540 1.00 90.94 78 ARG A N 1
ATOM 588 C CA . ARG A 1 78 ? -13.533 10.081 11.336 1.00 90.94 78 ARG A CA 1
ATOM 589 C C . ARG A 1 78 ? -14.547 8.985 11.036 1.00 90.94 78 ARG A C 1
ATOM 591 O O . ARG A 1 78 ? -15.374 8.680 11.891 1.00 90.94 78 ARG A O 1
ATOM 598 N N . ARG A 1 79 ? -14.573 8.461 9.811 1.00 94.56 79 ARG A N 1
ATOM 599 C CA . ARG A 1 79 ? -15.479 7.376 9.435 1.00 94.56 79 ARG A CA 1
ATOM 600 C C . ARG A 1 79 ? -14.980 6.038 9.968 1.00 94.56 79 ARG A C 1
ATOM 602 O O . ARG A 1 79 ? -15.777 5.380 10.620 1.00 94.56 79 ARG A O 1
ATOM 609 N N . PHE A 1 80 ? -13.696 5.715 9.815 1.00 94.88 80 PHE A N 1
ATOM 610 C CA . PHE A 1 80 ? -13.068 4.528 10.407 1.00 94.88 80 PHE A CA 1
ATOM 611 C C . PHE A 1 80 ? -13.308 4.443 11.916 1.00 94.88 80 PHE A C 1
ATOM 613 O O . PHE A 1 80 ? -13.860 3.456 12.394 1.00 94.88 80 PHE A O 1
ATOM 620 N N . LYS A 1 81 ? -13.049 5.533 12.652 1.00 89.56 81 LYS A N 1
ATOM 621 C CA . LYS A 1 81 ? -13.297 5.589 14.101 1.00 89.56 81 LYS A CA 1
ATOM 622 C C . LYS A 1 81 ? -14.761 5.319 14.473 1.00 89.56 81 LYS A C 1
ATOM 624 O O . LYS A 1 81 ? -15.024 4.680 15.484 1.00 89.56 81 LYS A O 1
ATOM 629 N N . ARG A 1 82 ? -15.720 5.800 13.671 1.00 91.56 82 ARG A N 1
ATOM 630 C CA . ARG A 1 82 ? -17.160 5.588 13.918 1.00 91.56 82 ARG A CA 1
ATOM 631 C C . ARG A 1 82 ? -17.605 4.143 13.708 1.00 91.56 82 ARG A C 1
ATOM 633 O O . ARG A 1 82 ? -18.583 3.742 14.322 1.00 91.56 82 ARG A O 1
ATOM 640 N N . ILE A 1 83 ? -16.922 3.396 12.846 1.00 91.38 83 ILE A N 1
ATOM 641 C CA . ILE A 1 83 ? -17.247 1.997 12.527 1.00 91.38 83 ILE A CA 1
ATOM 642 C C . ILE A 1 83 ? -16.304 1.003 13.220 1.00 91.38 83 ILE A C 1
ATOM 644 O O . ILE A 1 83 ? -16.277 -0.162 12.852 1.00 91.38 83 ILE A O 1
ATOM 648 N N . GLY A 1 84 ? -15.530 1.458 14.212 1.00 91.06 84 GLY A N 1
ATOM 649 C CA . GLY A 1 84 ? -14.666 0.595 15.022 1.00 91.06 84 GLY A CA 1
ATOM 650 C C . GLY A 1 84 ? -13.377 0.127 14.338 1.00 91.06 84 GLY A C 1
ATOM 651 O O . GLY A 1 84 ? -12.713 -0.754 14.868 1.00 91.06 84 GLY A O 1
ATOM 652 N N . VAL A 1 85 ? -13.001 0.713 13.198 1.00 95.00 85 VAL A N 1
ATOM 653 C CA . VAL A 1 85 ? -11.739 0.399 12.509 1.00 95.00 85 VAL A CA 1
ATOM 654 C C . VAL A 1 85 ? -10.597 1.182 13.147 1.00 95.00 85 VAL A C 1
ATOM 656 O O . VAL A 1 85 ? -10.659 2.415 13.252 1.00 95.00 85 VAL A O 1
ATOM 659 N N . SER A 1 86 ? -9.550 0.469 13.563 1.00 92.19 86 SER A N 1
ATOM 660 C CA . SER A 1 86 ? -8.321 1.077 14.068 1.00 92.19 86 SER A CA 1
ATOM 661 C C . SER A 1 86 ? -7.520 1.676 12.915 1.00 92.19 86 SER A C 1
ATOM 663 O O . SER A 1 86 ? -7.418 1.095 11.835 1.00 92.19 86 SER A O 1
ATOM 665 N N . VAL A 1 87 ? -6.962 2.866 13.142 1.00 94.62 87 VAL A N 1
ATOM 666 C CA . VAL A 1 87 ? -6.077 3.518 12.176 1.00 94.62 87 VAL A CA 1
ATOM 667 C C . VAL A 1 87 ? -4.769 3.869 12.866 1.00 94.62 87 VAL A C 1
ATOM 669 O O . VAL A 1 87 ? -4.754 4.714 13.762 1.00 94.62 87 VAL A O 1
ATOM 672 N N . THR A 1 88 ? -3.688 3.237 12.428 1.00 95.44 88 THR A N 1
ATOM 673 C CA . THR A 1 88 ? -2.321 3.524 12.851 1.00 95.44 88 THR A CA 1
ATOM 674 C C . THR A 1 88 ? -1.738 4.573 11.919 1.00 95.44 88 THR A C 1
ATOM 676 O O . THR A 1 88 ? -1.639 4.362 10.711 1.00 95.44 88 THR A O 1
ATOM 679 N N . LEU A 1 89 ? -1.385 5.726 12.482 1.00 95.25 89 LEU A N 1
ATOM 680 C CA . LEU A 1 89 ? -0.768 6.826 11.751 1.00 95.25 89 LEU A CA 1
ATOM 681 C C . LEU A 1 89 ? 0.751 6.754 11.870 1.00 95.25 89 LEU A C 1
ATOM 683 O O . LEU A 1 89 ? 1.288 6.839 12.972 1.00 95.25 89 LEU A O 1
ATOM 687 N N . GLN A 1 90 ? 1.431 6.644 10.733 1.00 96.62 90 GLN A N 1
ATOM 688 C CA . GLN A 1 90 ? 2.883 6.604 10.654 1.00 96.62 90 GLN A CA 1
ATOM 689 C C . GLN A 1 90 ? 3.434 7.952 10.189 1.00 96.62 90 GLN A C 1
ATOM 691 O O . GLN A 1 90 ? 3.178 8.398 9.070 1.00 96.62 90 GLN A O 1
ATOM 696 N N . ALA A 1 91 ? 4.224 8.596 11.045 1.00 95.88 91 ALA A N 1
ATOM 697 C CA . ALA A 1 91 ? 4.944 9.813 10.696 1.00 95.88 91 ALA A CA 1
ATOM 698 C C . ALA A 1 91 ? 6.200 9.506 9.861 1.00 95.88 91 ALA A C 1
ATOM 700 O O . ALA A 1 91 ? 6.770 8.415 9.936 1.00 95.88 91 ALA A O 1
A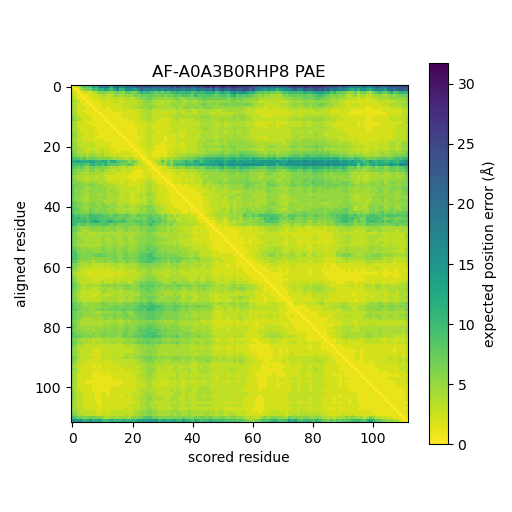TOM 701 N N . GLY A 1 92 ? 6.653 10.497 9.088 1.00 94.81 92 GLY A N 1
ATOM 702 C CA . GLY A 1 92 ? 7.902 10.416 8.320 1.00 94.81 92 GLY A CA 1
ATOM 703 C C . GLY A 1 92 ? 7.827 9.589 7.033 1.00 94.81 92 GLY A C 1
ATOM 704 O O . GLY A 1 92 ? 8.856 9.401 6.394 1.00 94.81 92 GLY A O 1
ATOM 705 N N . VAL A 1 93 ? 6.633 9.137 6.645 1.00 95.81 93 VAL A N 1
ATOM 706 C CA . VAL A 1 93 ? 6.377 8.382 5.410 1.00 95.81 93 VAL A CA 1
ATOM 707 C C . VAL A 1 93 ? 5.307 9.068 4.563 1.00 95.81 93 VAL A C 1
ATOM 709 O O . VAL A 1 93 ? 4.479 9.828 5.066 1.00 95.81 93 VAL A O 1
ATOM 712 N N . SER A 1 94 ? 5.321 8.815 3.262 1.00 95.50 94 SER A N 1
ATOM 713 C CA . SER A 1 94 ? 4.278 9.200 2.314 1.00 95.50 94 SER A CA 1
ATOM 714 C C . SER A 1 94 ? 3.203 8.105 2.211 1.00 95.50 94 SER A C 1
ATOM 716 O O . SER A 1 94 ? 3.257 7.112 2.930 1.00 95.50 94 SER A O 1
ATOM 718 N N . HIS A 1 95 ? 2.212 8.236 1.316 1.00 95.75 95 HIS A N 1
ATOM 719 C CA . HIS A 1 95 ? 1.261 7.138 1.069 1.00 95.75 95 HIS A CA 1
ATOM 720 C C . HIS A 1 95 ? 1.921 5.858 0.532 1.00 95.75 95 HIS A C 1
ATOM 722 O O . HIS A 1 95 ? 1.287 4.809 0.549 1.00 95.75 95 HIS A O 1
ATOM 728 N N . LEU A 1 96 ? 3.176 5.921 0.076 1.00 96.62 96 LEU A N 1
ATOM 729 C CA . LEU A 1 96 ? 3.949 4.764 -0.372 1.00 96.62 96 LEU A CA 1
ATOM 730 C C . LEU A 1 96 ? 4.660 4.066 0.801 1.00 96.62 96 LEU A C 1
ATOM 732 O O . LEU A 1 96 ? 5.819 3.688 0.677 1.00 96.62 96 LEU A O 1
ATOM 736 N N . ILE A 1 97 ? 3.980 3.890 1.941 1.00 97.56 97 ILE A N 1
ATOM 737 C CA . ILE A 1 97 ? 4.565 3.315 3.171 1.00 97.56 97 ILE A CA 1
ATOM 738 C C . ILE A 1 97 ? 5.229 1.967 2.890 1.00 97.56 97 ILE A C 1
ATOM 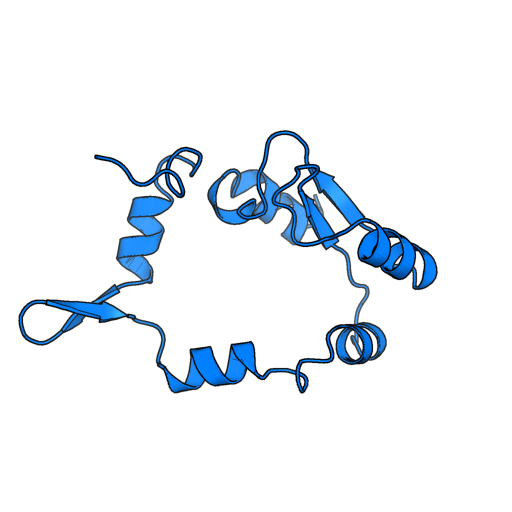740 O O . ILE A 1 97 ? 6.354 1.749 3.321 1.00 97.56 97 ILE A O 1
ATOM 744 N N . ALA A 1 98 ? 4.567 1.104 2.114 1.00 96.44 98 ALA A N 1
ATOM 745 C CA . ALA A 1 98 ? 5.096 -0.208 1.745 1.00 96.44 98 ALA A CA 1
ATOM 746 C C . ALA A 1 98 ? 6.435 -0.126 0.991 1.00 96.44 98 ALA A C 1
ATOM 748 O O . ALA A 1 98 ? 7.268 -1.008 1.145 1.00 96.44 98 ALA A O 1
ATOM 749 N N . MET A 1 99 ? 6.663 0.950 0.231 1.00 97.50 99 MET A N 1
ATOM 750 C CA . MET A 1 99 ? 7.902 1.144 -0.526 1.00 97.50 99 MET A CA 1
ATOM 751 C C . MET A 1 99 ? 8.983 1.871 0.285 1.00 97.50 99 MET A C 1
ATOM 753 O O . MET A 1 99 ? 10.175 1.655 0.088 1.00 97.50 99 MET A O 1
ATOM 757 N N . GLU A 1 100 ? 8.588 2.779 1.178 1.00 97.56 100 GLU A N 1
ATOM 758 C CA . GLU A 1 100 ? 9.514 3.599 1.973 1.00 97.56 100 GLU A CA 1
ATOM 759 C C . GLU A 1 100 ? 9.972 2.898 3.260 1.00 97.56 100 GLU A C 1
ATOM 761 O O . GLU A 1 100 ? 11.102 3.094 3.706 1.00 97.56 100 GLU A O 1
ATOM 766 N N . ARG A 1 101 ? 9.090 2.101 3.870 1.00 97.56 101 ARG A N 1
ATOM 767 C CA . ARG A 1 101 ? 9.286 1.368 5.127 1.00 97.56 101 ARG A CA 1
ATOM 768 C C . ARG A 1 101 ? 8.613 -0.012 5.051 1.00 97.56 101 ARG A C 1
ATOM 770 O O . ARG A 1 101 ? 7.633 -0.252 5.766 1.00 97.56 101 ARG A O 1
ATOM 777 N N . PRO A 1 102 ? 9.109 -0.917 4.182 1.00 97.50 102 PRO A N 1
ATOM 778 C CA . PRO A 1 102 ? 8.570 -2.273 4.058 1.00 97.50 102 PRO A CA 1
ATOM 779 C C . PRO A 1 102 ? 8.623 -3.042 5.385 1.00 97.50 102 PRO A C 1
ATOM 781 O O . PRO A 1 102 ? 7.736 -3.840 5.660 1.00 97.50 102 PRO A O 1
ATOM 784 N N . ASP A 1 103 ? 9.599 -2.740 6.246 1.00 97.19 103 ASP A N 1
ATOM 785 C CA . ASP A 1 103 ? 9.709 -3.274 7.605 1.00 97.19 103 ASP A CA 1
ATOM 786 C C . ASP A 1 103 ? 8.486 -2.929 8.472 1.00 97.19 103 ASP A C 1
ATOM 788 O O . ASP A 1 103 ? 7.888 -3.818 9.075 1.00 97.19 103 ASP A O 1
ATOM 792 N N . LEU A 1 104 ? 8.058 -1.661 8.478 1.00 96.88 104 LEU A N 1
ATOM 793 C CA . LEU A 1 104 ? 6.870 -1.231 9.225 1.00 96.88 104 LEU A CA 1
ATOM 794 C C . LEU A 1 104 ? 5.585 -1.815 8.639 1.00 96.88 104 LEU A C 1
ATOM 796 O O . LEU A 1 104 ? 4.672 -2.174 9.379 1.00 96.88 104 LEU A O 1
ATOM 800 N N . ALA A 1 105 ? 5.497 -1.886 7.309 1.00 97.12 105 ALA A N 1
ATOM 801 C CA . ALA A 1 105 ? 4.348 -2.485 6.644 1.00 97.12 105 ALA A CA 1
ATOM 802 C C . ALA A 1 105 ? 4.235 -3.983 6.975 1.00 97.12 105 ALA A C 1
ATOM 804 O O . ALA A 1 105 ? 3.142 -4.452 7.287 1.00 97.12 105 ALA A O 1
ATOM 805 N N . ALA A 1 106 ? 5.354 -4.712 6.970 1.00 97.19 106 ALA A N 1
ATOM 806 C CA . ALA A 1 106 ? 5.402 -6.127 7.322 1.00 97.19 106 ALA A CA 1
ATOM 807 C C . ALA A 1 106 ? 5.010 -6.369 8.788 1.00 97.19 106 ALA A C 1
ATOM 809 O O . ALA A 1 106 ? 4.146 -7.204 9.042 1.00 97.19 106 ALA A O 1
ATOM 810 N N . GLN A 1 107 ? 5.563 -5.597 9.730 1.00 97.31 107 GLN A N 1
ATOM 811 C CA . GLN A 1 107 ? 5.194 -5.660 11.154 1.00 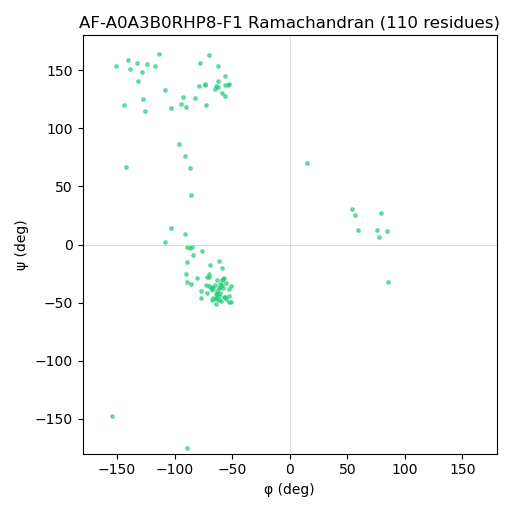97.31 107 GLN A CA 1
ATOM 812 C C . GLN A 1 107 ? 3.696 -5.412 11.361 1.00 97.31 107 GLN A C 1
ATOM 814 O O . GLN A 1 107 ? 3.015 -6.180 12.038 1.00 97.31 107 GLN A O 1
ATOM 819 N N . PHE A 1 108 ? 3.151 -4.388 10.696 1.00 97.06 108 PHE A N 1
ATOM 820 C CA . PHE A 1 108 ? 1.727 -4.077 10.775 1.00 97.06 108 PHE A CA 1
ATOM 821 C C . PHE A 1 108 ? 0.842 -5.226 10.270 1.00 97.06 108 PHE A C 1
ATOM 823 O O . PHE A 1 108 ? -0.181 -5.523 10.884 1.00 97.06 108 PHE A O 1
ATOM 830 N N . VAL A 1 109 ? 1.226 -5.881 9.168 1.00 95.75 109 VAL A N 1
ATOM 831 C CA . VAL A 1 109 ? 0.504 -7.047 8.630 1.00 95.75 109 VAL A CA 1
ATOM 832 C C . VAL A 1 109 ? 0.634 -8.262 9.553 1.00 95.75 109 VAL A C 1
ATOM 834 O O . VAL A 1 109 ? -0.336 -8.999 9.719 1.00 95.75 109 VAL A O 1
ATOM 837 N N . ALA A 1 110 ? 1.798 -8.458 10.175 1.00 96.00 110 ALA A N 1
ATOM 838 C CA . ALA A 1 110 ? 2.032 -9.519 11.153 1.00 96.00 110 ALA A CA 1
ATOM 839 C C . ALA A 1 110 ? 1.276 -9.299 12.480 1.00 96.00 110 ALA A C 1
ATOM 841 O O . ALA A 1 110 ? 1.070 -10.253 13.231 1.00 96.00 110 ALA A O 1
ATOM 842 N N . GLY A 1 111 ? 0.814 -8.071 12.744 1.00 90.62 111 GLY A N 1
ATOM 843 C CA . GLY A 1 111 ? 0.124 -7.701 13.980 1.00 90.62 111 GLY A CA 1
ATOM 844 C C . GLY A 1 111 ? 1.070 -7.458 15.160 1.00 90.62 111 GLY A C 1
ATOM 845 O O . GLY A 1 111 ? 0.661 -7.663 16.304 1.00 90.62 111 GLY A O 1
ATOM 846 N N . GLU A 1 112 ? 2.311 -7.058 14.871 1.00 79.69 112 GLU A N 1
ATOM 847 C CA . GLU A 1 112 ? 3.378 -6.760 15.841 1.00 79.69 112 GLU A CA 1
ATOM 848 C C . GLU A 1 112 ? 3.366 -5.304 16.335 1.00 79.69 112 GLU A C 1
ATOM 850 O O . GLU A 1 112 ? 2.955 -4.396 15.571 1.00 79.69 112 GLU A O 1
#

Solvent-accessible surface area (backbone atoms only — not comparable to full-atom values): 6773 Å² total; per-residue (Å²): 130,86,60,75,85,66,68,62,45,34,89,63,46,68,56,52,50,49,64,68,44,37,39,85,39,100,95,52,71,38,64,59,68,54,69,70,57,57,52,48,62,68,50,44,67,82,66,35,64,71,61,49,62,72,66,47,96,60,91,58,74,41,85,40,29,58,37,96,64,26,85,69,42,76,69,50,54,59,47,35,58,72,73,73,30,50,72,49,72,38,70,95,38,46,59,54,36,60,46,43,37,46,68,60,47,50,34,58,73,72,72,104